Protein AF-A0A151KUG9-F1 (afdb_monomer)

Sequence (162 aa):
MDISLQKMLVLISIYGLAGVFFLNSARIANTKIEQFCSGLVLIIHASFLLAVIGHASTSLTDLASHQESTVYVREQVQEFIPIIVFMSGIFTFLFGGVGTNLVSASFSVSDNSEVISYLEKLEARVDSIEKTIRSRKRSSFQRIFANVIVLVVVLVGIYSQL

Organism: NCBI:txid1763883

Solvent-accessible surface area (backbone atoms only — not comparable to full-atom values): 8521 Å² total; per-residue (Å²): 129,58,72,67,61,50,52,49,53,51,50,54,48,52,57,52,54,55,47,52,56,49,52,53,54,41,72,68,39,82,46,49,66,47,20,30,54,34,9,50,52,24,34,53,49,25,53,50,51,47,50,54,50,50,53,50,48,51,56,44,52,51,54,49,66,42,86,88,52,52,71,72,57,32,54,52,44,64,65,42,50,61,55,54,54,52,51,44,53,52,44,36,48,59,29,26,47,50,10,51,51,30,34,52,56,36,68,50,74,70,66,52,64,60,53,49,52,50,48,54,54,47,52,56,48,51,54,51,49,51,52,51,52,53,54,53,53,53,55,53,52,53,53,51,52,52,52,50,50,52,51,52,54,51,54,52,55,56,60,75,77,108

Secondary structure (DSSP, 8-state):
--HHHHHHHHHHHHHHHHHHHHHHHHHH--SHHHHHHHHHHHHHHHHHHHHHHHHHHHHHHHHHH-TTS-HHHHHHHHHHHHHHHHHHHHHIIIIIIHHHHHHHHHH---THHHHHHHHHHHHHHHHHHHHHHHHHHHHHHHHHHHHHHHHHHHHHHHHHT-

Structure (mmCIF, N/CA/C/O backbone):
data_AF-A0A151KUG9-F1
#
_entry.id   AF-A0A151KUG9-F1
#
loop_
_atom_site.group_PDB
_atom_site.id
_atom_site.type_symbol
_atom_site.label_atom_id
_atom_site.label_alt_id
_atom_site.label_comp_id
_atom_site.label_asym_id
_atom_site.label_entity_id
_atom_site.label_seq_id
_atom_site.pdbx_PDB_ins_code
_atom_site.Cartn_x
_atom_site.Cartn_y
_atom_site.Cartn_z
_atom_site.occupancy
_atom_site.B_iso_or_equiv
_atom_site.auth_seq_id
_atom_site.auth_comp_id
_atom_site.auth_asym_id
_atom_site.auth_atom_id
_atom_site.pdbx_PDB_model_num
ATOM 1 N N . MET A 1 1 ? 17.676 -8.827 -24.962 1.00 58.66 1 MET A N 1
ATOM 2 C CA . MET A 1 1 ? 17.230 -7.603 -24.276 1.00 58.66 1 MET A CA 1
ATOM 3 C C . MET A 1 1 ? 18.452 -6.748 -24.012 1.00 58.66 1 MET A C 1
ATOM 5 O O . MET A 1 1 ? 19.448 -7.301 -23.554 1.00 58.66 1 MET A O 1
ATOM 9 N N . ASP A 1 2 ? 18.414 -5.465 -24.363 1.00 67.19 2 ASP A N 1
ATOM 10 C CA . ASP A 1 2 ? 19.502 -4.522 -24.071 1.00 67.19 2 ASP A CA 1
ATOM 11 C C . ASP A 1 2 ? 19.879 -4.536 -22.573 1.00 67.19 2 ASP A C 1
ATOM 13 O O . ASP A 1 2 ? 19.015 -4.686 -21.702 1.00 67.19 2 ASP A O 1
ATOM 17 N N . ILE A 1 3 ? 21.167 -4.376 -22.257 1.00 66.31 3 ILE A N 1
ATOM 18 C CA . ILE A 1 3 ? 21.684 -4.400 -20.876 1.00 66.31 3 ILE A CA 1
ATOM 19 C C . ILE A 1 3 ? 21.021 -3.310 -20.019 1.00 66.31 3 ILE A C 1
ATOM 21 O O . ILE A 1 3 ? 20.803 -3.502 -18.820 1.00 66.31 3 ILE A O 1
ATOM 25 N N . SER A 1 4 ? 20.664 -2.176 -20.619 1.00 68.94 4 SER A N 1
ATOM 26 C CA . SER A 1 4 ? 20.012 -1.050 -19.945 1.00 68.94 4 SER A CA 1
ATOM 27 C C . SER A 1 4 ? 18.573 -1.392 -19.554 1.00 68.94 4 SER A C 1
ATOM 29 O O . SER A 1 4 ? 18.176 -1.174 -18.408 1.00 68.94 4 SER A O 1
ATOM 31 N N . LEU A 1 5 ? 17.827 -2.028 -20.465 1.00 67.31 5 LEU A N 1
ATOM 32 C CA . LEU A 1 5 ? 16.478 -2.554 -20.212 1.00 67.31 5 LEU A CA 1
ATOM 33 C C . LEU A 1 5 ? 16.501 -3.617 -19.106 1.00 67.31 5 LEU A C 1
ATOM 35 O O . LEU A 1 5 ? 15.650 -3.627 -18.216 1.00 67.31 5 LEU A O 1
ATOM 39 N N . GLN A 1 6 ? 17.514 -4.487 -19.112 1.00 67.56 6 GLN A N 1
ATOM 40 C CA . GLN A 1 6 ? 17.678 -5.523 -18.092 1.00 67.56 6 GLN A CA 1
ATOM 41 C C . GLN A 1 6 ? 17.967 -4.942 -16.709 1.00 67.56 6 GLN A C 1
ATOM 43 O O . GLN A 1 6 ? 17.337 -5.349 -15.735 1.00 67.56 6 GLN A O 1
ATOM 48 N N . LYS A 1 7 ? 18.865 -3.956 -16.611 1.00 66.69 7 LYS A N 1
ATOM 49 C CA . LYS A 1 7 ? 19.138 -3.250 -15.350 1.00 66.69 7 LYS A CA 1
ATOM 50 C C . LYS A 1 7 ? 17.888 -2.573 -14.801 1.00 66.69 7 LYS A C 1
ATOM 52 O O . LYS A 1 7 ? 17.646 -2.628 -13.599 1.00 66.69 7 LYS A O 1
ATOM 57 N N . MET A 1 8 ? 17.078 -1.983 -15.673 1.00 70.19 8 MET A N 1
ATOM 58 C CA . MET A 1 8 ? 15.829 -1.342 -15.281 1.00 70.19 8 MET A CA 1
ATOM 59 C C . MET A 1 8 ? 14.795 -2.352 -14.769 1.00 70.19 8 MET A C 1
ATOM 61 O O . MET A 1 8 ? 14.190 -2.127 -13.722 1.00 70.19 8 MET A O 1
ATOM 65 N N . LEU A 1 9 ? 14.634 -3.492 -15.448 1.00 72.06 9 LEU A N 1
ATOM 66 C CA . LEU A 1 9 ? 13.751 -4.565 -14.985 1.00 72.06 9 LEU A CA 1
ATOM 67 C C . LEU A 1 9 ? 14.187 -5.096 -13.613 1.00 72.06 9 LEU A C 1
ATOM 69 O O . LEU A 1 9 ? 13.355 -5.298 -12.728 1.00 72.06 9 LEU A O 1
ATOM 73 N N . VAL A 1 10 ? 15.495 -5.287 -13.421 1.00 75.19 10 VAL A N 1
ATOM 74 C CA . VAL A 1 10 ? 16.076 -5.711 -12.140 1.00 75.19 10 VAL A CA 1
ATOM 75 C C . VAL A 1 10 ? 15.806 -4.671 -11.056 1.00 75.19 10 VAL A C 1
ATOM 77 O O . VAL A 1 10 ? 15.386 -5.040 -9.964 1.00 75.19 10 VAL A O 1
ATOM 80 N N . LEU A 1 11 ? 15.966 -3.380 -11.358 1.00 72.44 11 LEU A N 1
ATOM 81 C CA . LEU A 1 11 ? 15.681 -2.295 -10.421 1.00 72.44 11 LEU A CA 1
ATOM 82 C C . LEU A 1 11 ? 14.212 -2.329 -9.969 1.00 72.44 11 LEU A C 1
ATOM 84 O O . LEU A 1 11 ? 13.941 -2.388 -8.771 1.00 72.44 11 LEU A O 1
ATOM 88 N N . ILE A 1 12 ? 13.271 -2.369 -10.918 1.00 74.19 12 ILE A N 1
ATOM 89 C CA . ILE A 1 12 ? 11.829 -2.455 -10.636 1.00 74.19 12 ILE A CA 1
ATOM 90 C C . ILE A 1 12 ? 11.515 -3.705 -9.807 1.00 74.19 12 ILE A C 1
ATOM 92 O O . ILE A 1 12 ? 10.757 -3.632 -8.843 1.00 74.19 12 ILE A O 1
ATOM 96 N N . SER A 1 13 ? 12.137 -4.838 -10.135 1.00 72.25 13 SER A N 1
ATOM 97 C CA . SER A 1 13 ? 11.934 -6.099 -9.417 1.00 72.25 13 SER A CA 1
ATOM 98 C C . SER A 1 13 ? 12.446 -6.034 -7.979 1.00 72.25 13 SER A C 1
ATOM 100 O O . SER A 1 13 ? 11.749 -6.477 -7.071 1.00 72.25 13 SER A O 1
ATOM 102 N N . ILE A 1 14 ? 13.625 -5.447 -7.743 1.00 76.62 14 ILE A N 1
ATOM 103 C CA . ILE A 1 14 ? 14.202 -5.275 -6.400 1.00 76.62 14 ILE A CA 1
ATOM 104 C C . ILE A 1 14 ? 13.308 -4.372 -5.545 1.00 76.62 14 ILE A C 1
ATOM 106 O O . ILE A 1 14 ? 12.995 -4.722 -4.407 1.00 76.62 14 ILE A O 1
ATOM 110 N N . TYR A 1 15 ? 12.845 -3.242 -6.088 1.00 70.81 15 TYR A N 1
ATOM 111 C CA . TYR A 1 15 ? 11.933 -2.356 -5.360 1.00 70.81 15 TYR A CA 1
ATOM 112 C C . TYR A 1 15 ? 10.539 -2.974 -5.160 1.00 70.81 15 TYR A C 1
ATOM 114 O O . TYR A 1 15 ? 9.913 -2.753 -4.121 1.00 70.81 1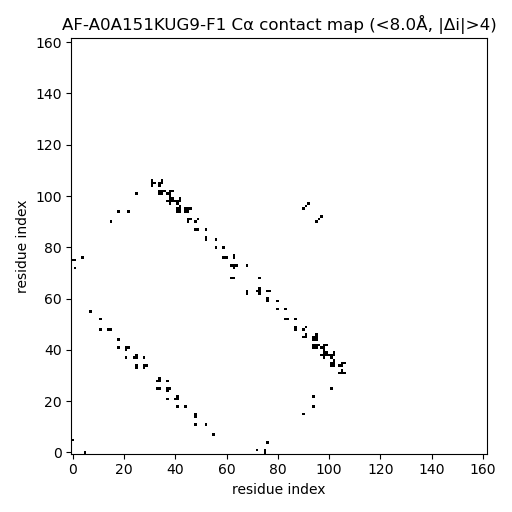5 TYR A O 1
ATOM 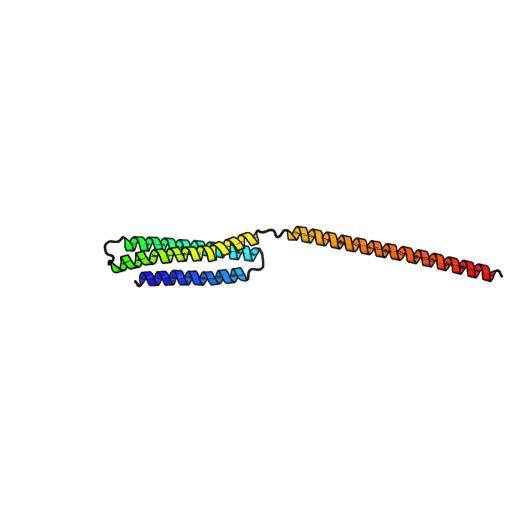122 N N . GLY A 1 16 ? 10.066 -3.794 -6.101 1.00 72.38 16 GLY A N 1
ATOM 123 C CA . GLY A 1 16 ? 8.853 -4.598 -5.944 1.00 72.38 16 GLY A CA 1
ATOM 124 C C . GLY A 1 16 ? 8.983 -5.627 -4.814 1.00 72.38 16 GLY A C 1
ATOM 125 O O . GLY A 1 16 ? 8.105 -5.715 -3.959 1.00 72.38 16 GLY A O 1
ATOM 126 N N . LEU A 1 17 ? 10.111 -6.340 -4.748 1.00 77.38 17 LEU A N 1
ATOM 127 C CA . LEU A 1 17 ? 10.452 -7.278 -3.669 1.00 77.38 17 LEU A CA 1
ATOM 128 C C . LEU A 1 17 ? 10.546 -6.585 -2.306 1.00 77.38 17 LEU A C 1
ATOM 130 O O . LEU A 1 17 ? 10.018 -7.104 -1.324 1.00 77.38 17 LEU A O 1
ATOM 134 N N . ALA A 1 18 ? 11.143 -5.393 -2.240 1.00 75.00 18 ALA A N 1
ATOM 135 C CA . ALA A 1 18 ? 11.147 -4.584 -1.021 1.00 75.00 18 ALA A CA 1
ATOM 136 C C . ALA A 1 18 ? 9.718 -4.230 -0.563 1.00 75.00 18 ALA A C 1
ATOM 138 O O . ALA A 1 18 ? 9.428 -4.232 0.631 1.00 75.00 18 ALA A O 1
ATOM 139 N N . GLY A 1 19 ? 8.790 -4.027 -1.502 1.00 72.94 19 GLY A N 1
ATOM 140 C CA . GLY A 1 19 ? 7.371 -3.832 -1.201 1.00 72.94 19 GLY A CA 1
ATOM 141 C C . GLY A 1 19 ? 6.712 -5.025 -0.496 1.00 72.94 19 GLY A C 1
ATOM 142 O O . GLY A 1 19 ? 5.841 -4.834 0.352 1.00 72.94 19 GLY A O 1
ATOM 143 N N . VAL A 1 20 ? 7.160 -6.257 -0.764 1.00 79.50 20 VAL A N 1
ATOM 144 C CA . VAL A 1 20 ? 6.658 -7.471 -0.089 1.00 79.50 20 VAL A CA 1
ATOM 145 C C . VAL A 1 20 ? 7.005 -7.465 1.402 1.00 79.50 20 VAL A C 1
ATOM 147 O O . VAL A 1 20 ? 6.201 -7.907 2.223 1.00 79.50 20 VAL A O 1
ATOM 150 N N . PHE A 1 21 ? 8.162 -6.912 1.777 1.00 76.81 21 PHE A N 1
ATOM 151 C CA . PHE A 1 21 ? 8.525 -6.736 3.184 1.00 76.81 21 PHE A CA 1
ATOM 152 C C . PHE A 1 21 ? 7.542 -5.799 3.901 1.00 76.81 21 PHE A C 1
ATOM 154 O O . PHE A 1 21 ? 7.047 -6.130 4.981 1.00 76.81 21 PHE A O 1
ATOM 161 N N . PHE A 1 22 ? 7.183 -4.676 3.273 1.00 76.12 22 PHE A N 1
ATOM 162 C CA . PHE A 1 22 ? 6.198 -3.746 3.829 1.00 76.12 22 PHE A CA 1
ATOM 163 C C . PHE A 1 22 ? 4.794 -4.355 3.901 1.00 76.12 22 PHE A C 1
ATOM 165 O O . PHE A 1 22 ? 4.100 -4.156 4.897 1.00 76.12 22 PHE A O 1
ATOM 172 N N . LEU A 1 23 ? 4.396 -5.168 2.916 1.00 77.25 23 LEU A N 1
ATOM 173 C CA . LEU A 1 23 ? 3.143 -5.930 2.978 1.00 77.25 23 LEU A CA 1
ATOM 174 C C . LEU A 1 23 ? 3.130 -6.922 4.144 1.00 77.25 23 LEU A C 1
ATOM 176 O O . LEU A 1 23 ? 2.113 -7.070 4.820 1.00 77.25 23 LEU A O 1
ATOM 180 N N . ASN A 1 24 ? 4.253 -7.587 4.414 1.00 75.88 24 ASN A N 1
ATOM 181 C CA . ASN A 1 24 ? 4.354 -8.494 5.551 1.00 75.88 24 ASN A CA 1
ATOM 182 C C . ASN A 1 24 ? 4.259 -7.740 6.886 1.00 75.88 24 ASN A C 1
ATOM 184 O O . ASN A 1 24 ? 3.552 -8.184 7.785 1.00 75.88 24 ASN A O 1
ATOM 188 N N . SER A 1 25 ? 4.897 -6.571 6.995 1.00 72.44 25 SER A N 1
ATOM 189 C CA . SER A 1 25 ? 4.746 -5.693 8.164 1.00 72.44 25 SER A CA 1
ATOM 190 C C . SER A 1 25 ? 3.287 -5.277 8.366 1.00 72.44 25 SER A C 1
ATOM 192 O O . SER A 1 25 ? 2.762 -5.352 9.473 1.00 72.44 25 SER A O 1
ATOM 194 N N . ALA A 1 26 ? 2.606 -4.911 7.281 1.00 74.00 26 ALA A N 1
ATOM 195 C CA . ALA A 1 26 ? 1.202 -4.531 7.300 1.00 74.00 26 ALA A CA 1
ATOM 196 C C . ALA A 1 26 ? 0.263 -5.683 7.697 1.00 74.00 26 ALA A C 1
ATOM 198 O O . ALA A 1 26 ? -0.734 -5.453 8.376 1.00 74.00 26 ALA A O 1
ATOM 199 N N . ARG A 1 27 ? 0.596 -6.929 7.337 1.00 77.25 27 ARG A N 1
ATOM 200 C CA . ARG A 1 27 ? -0.142 -8.131 7.762 1.00 77.25 27 ARG A CA 1
ATOM 201 C C . ARG A 1 27 ? -0.061 -8.371 9.273 1.00 77.25 27 ARG A C 1
ATOM 203 O O . ARG A 1 27 ? -0.990 -8.937 9.841 1.00 77.25 27 ARG A O 1
ATOM 210 N N . ILE A 1 28 ? 1.054 -8.006 9.901 1.00 77.62 28 ILE A N 1
ATOM 211 C CA . ILE A 1 28 ? 1.325 -8.263 11.326 1.00 77.62 28 ILE A CA 1
ATOM 212 C C . ILE A 1 28 ? 0.805 -7.112 12.214 1.00 77.62 28 ILE A C 1
ATOM 214 O O . ILE A 1 28 ? 0.704 -7.271 13.429 1.00 77.62 28 ILE A O 1
ATOM 218 N N . ALA A 1 29 ? 0.439 -5.970 11.622 1.00 76.81 29 ALA A N 1
ATOM 219 C CA . ALA A 1 29 ? -0.052 -4.793 12.333 1.00 76.81 29 ALA A CA 1
ATOM 220 C C . ALA A 1 29 ? -1.393 -5.060 13.044 1.00 76.81 29 ALA A C 1
ATOM 222 O O . ALA A 1 29 ? -2.444 -5.193 12.409 1.00 76.81 29 ALA A O 1
ATOM 223 N N . ASN A 1 30 ? -1.366 -5.081 14.378 1.00 74.00 30 ASN A N 1
ATOM 224 C CA . ASN A 1 30 ? -2.532 -5.413 15.201 1.00 74.00 30 ASN A CA 1
ATOM 225 C C . ASN A 1 30 ? -3.180 -4.178 15.830 1.00 74.00 30 ASN A C 1
ATOM 227 O O . ASN A 1 30 ? -4.375 -4.184 16.120 1.00 74.00 30 ASN A O 1
ATOM 231 N N . THR A 1 31 ? -2.414 -3.109 16.046 1.00 79.12 31 THR A N 1
ATOM 232 C CA . THR A 1 31 ? -2.938 -1.869 16.629 1.00 79.12 31 THR A CA 1
ATOM 233 C C . THR A 1 31 ? -3.330 -0.856 15.555 1.00 79.12 31 THR A C 1
ATOM 235 O O . THR A 1 31 ? -2.758 -0.829 14.467 1.00 79.12 31 THR A O 1
ATOM 238 N N . LYS A 1 32 ? -4.274 0.045 15.868 1.00 79.81 32 LYS A N 1
ATOM 239 C CA . LYS A 1 32 ? -4.688 1.113 14.936 1.00 79.81 32 LYS A CA 1
ATOM 240 C C . LYS A 1 32 ? -3.511 1.991 14.495 1.00 79.81 32 LYS A C 1
ATOM 242 O O . LYS A 1 32 ? -3.419 2.352 13.330 1.00 79.81 32 LYS A O 1
ATOM 247 N N . ILE A 1 33 ? -2.590 2.295 15.411 1.00 79.00 33 ILE A N 1
ATOM 248 C CA . ILE A 1 33 ? -1.400 3.105 15.114 1.00 79.00 33 ILE A CA 1
ATOM 249 C C . ILE A 1 33 ? -0.451 2.347 14.174 1.00 79.00 33 ILE A C 1
ATOM 251 O O . ILE A 1 33 ? 0.018 2.917 13.193 1.00 79.00 33 ILE A O 1
ATOM 255 N N . GLU A 1 34 ? -0.205 1.056 14.417 1.00 78.06 34 GLU A N 1
ATOM 256 C CA . GLU A 1 34 ? 0.615 0.225 13.523 1.00 78.06 34 GLU A CA 1
ATOM 257 C C . GLU A 1 34 ? -0.012 0.083 12.135 1.00 78.06 34 GLU A C 1
ATOM 259 O O . GLU A 1 34 ? 0.706 0.131 11.136 1.00 78.06 34 GLU A O 1
ATOM 264 N N . GLN A 1 35 ? -1.337 -0.064 12.060 1.00 82.00 35 GLN A N 1
ATOM 265 C CA . GLN A 1 35 ? -2.081 -0.141 10.803 1.00 82.00 35 GLN A CA 1
ATOM 266 C C . GLN A 1 35 ? -1.980 1.169 10.019 1.00 82.00 35 GLN A C 1
ATOM 268 O O . GLN A 1 35 ? -1.687 1.143 8.825 1.00 82.00 35 GLN A O 1
ATOM 273 N N . PHE A 1 36 ? -2.133 2.311 10.695 1.00 81.94 36 PHE A N 1
ATOM 274 C CA . PHE A 1 36 ? -1.969 3.632 10.093 1.00 81.94 36 PHE A CA 1
ATOM 275 C C . PHE A 1 36 ? -0.550 3.837 9.546 1.00 81.94 36 PHE A C 1
ATOM 277 O O . PHE A 1 36 ? -0.377 4.169 8.373 1.00 81.94 36 PHE A O 1
ATOM 284 N N . CYS A 1 37 ? 0.475 3.586 10.366 1.00 80.06 37 CYS A N 1
ATOM 285 C CA . CYS A 1 37 ? 1.875 3.752 9.972 1.00 80.06 37 CYS A CA 1
ATOM 286 C C . CYS A 1 37 ? 2.274 2.789 8.846 1.00 80.06 37 CYS A C 1
ATOM 288 O O . CYS A 1 37 ? 2.895 3.210 7.871 1.00 80.06 37 CYS A O 1
ATOM 290 N N . SER A 1 38 ? 1.886 1.514 8.937 1.00 83.19 38 SER A N 1
ATOM 291 C CA . SER A 1 38 ? 2.171 0.522 7.891 1.00 83.19 38 SER A CA 1
ATOM 292 C C . SER A 1 38 ? 1.448 0.861 6.587 1.00 83.19 38 SER A C 1
ATOM 294 O O . SER A 1 38 ? 2.026 0.735 5.508 1.00 83.19 38 SER A O 1
ATOM 296 N N . GLY A 1 39 ? 0.207 1.347 6.681 1.00 84.25 39 GLY A N 1
ATOM 297 C CA . GLY A 1 39 ? -0.561 1.811 5.534 1.00 84.25 39 GLY A CA 1
ATOM 298 C C . GLY A 1 39 ? 0.073 3.027 4.853 1.00 84.25 39 GLY A C 1
ATOM 299 O O . GLY A 1 39 ? 0.229 3.029 3.633 1.00 84.25 39 GLY A O 1
ATOM 300 N N . LEU A 1 40 ? 0.534 4.019 5.622 1.00 86.25 40 LEU A N 1
ATOM 301 C CA . LEU A 1 40 ? 1.265 5.174 5.088 1.00 86.25 40 LEU A CA 1
ATOM 302 C C . LEU A 1 40 ? 2.571 4.774 4.398 1.00 86.25 40 LEU A C 1
ATOM 304 O O . LEU A 1 40 ? 2.846 5.259 3.302 1.00 86.25 40 LEU A O 1
ATOM 308 N N . VAL A 1 41 ? 3.360 3.877 4.998 1.00 86.44 41 VAL A N 1
ATOM 309 C CA . VAL A 1 41 ? 4.605 3.379 4.389 1.00 86.44 41 VAL A CA 1
ATOM 310 C C . VAL A 1 41 ? 4.321 2.717 3.042 1.00 86.44 41 VAL A C 1
ATOM 312 O O . VAL A 1 41 ? 5.021 2.993 2.069 1.00 86.44 41 VAL A O 1
ATOM 315 N N . LEU A 1 42 ? 3.267 1.904 2.950 1.00 86.19 42 LEU A N 1
ATOM 316 C CA . LEU A 1 42 ? 2.853 1.270 1.698 1.00 86.19 42 LEU A CA 1
ATOM 317 C C . LEU A 1 42 ? 2.411 2.285 0.632 1.00 86.19 42 LEU A C 1
ATOM 319 O O . LEU A 1 42 ? 2.793 2.142 -0.528 1.00 86.19 42 LEU A O 1
ATOM 323 N N . ILE A 1 43 ? 1.666 3.328 1.011 1.00 88.00 43 ILE A N 1
ATOM 324 C CA . ILE A 1 43 ? 1.248 4.403 0.092 1.00 88.00 43 ILE A CA 1
ATOM 325 C C . ILE A 1 43 ? 2.461 5.192 -0.418 1.00 88.00 43 ILE A C 1
ATOM 327 O O . ILE A 1 43 ? 2.566 5.466 -1.617 1.00 88.00 43 ILE A O 1
ATOM 331 N N . ILE A 1 44 ? 3.395 5.541 0.471 1.00 86.69 44 ILE A N 1
ATOM 332 C CA . ILE A 1 44 ? 4.629 6.252 0.110 1.00 86.69 44 ILE A CA 1
ATOM 333 C C . ILE A 1 44 ? 5.479 5.384 -0.820 1.00 86.69 44 ILE A C 1
ATOM 335 O O . ILE A 1 44 ? 5.938 5.869 -1.853 1.00 86.69 44 ILE A O 1
ATOM 339 N N . HIS A 1 45 ? 5.636 4.095 -0.506 1.00 84.94 45 HIS A N 1
ATOM 340 C CA . HIS A 1 45 ? 6.366 3.142 -1.346 1.00 84.94 45 HIS A CA 1
ATOM 341 C C . HIS A 1 45 ? 5.732 3.001 -2.731 1.00 84.94 45 HIS A C 1
ATOM 343 O O . HIS A 1 45 ? 6.435 3.071 -3.737 1.00 84.94 45 HIS A O 1
ATOM 349 N N . ALA A 1 46 ? 4.404 2.876 -2.803 1.00 87.38 46 ALA A N 1
ATOM 350 C CA . ALA A 1 46 ? 3.672 2.821 -4.066 1.00 87.38 46 ALA A CA 1
ATOM 351 C C . ALA A 1 46 ? 3.895 4.086 -4.907 1.00 87.38 46 ALA A C 1
ATOM 353 O O . ALA A 1 46 ? 4.158 3.997 -6.104 1.00 87.38 46 ALA A O 1
ATOM 354 N N . SER A 1 47 ? 3.836 5.258 -4.270 1.00 86.38 47 SER A N 1
ATOM 355 C CA . SER A 1 47 ? 4.041 6.555 -4.925 1.00 86.38 47 SER A CA 1
ATOM 356 C C . SER A 1 47 ? 5.472 6.709 -5.441 1.00 86.38 47 SER A C 1
ATOM 358 O O . SER A 1 47 ? 5.683 7.142 -6.572 1.00 86.38 47 SER A O 1
ATOM 360 N N . PHE A 1 48 ? 6.460 6.301 -4.641 1.00 84.62 48 PHE A N 1
ATOM 361 C CA . PHE A 1 48 ? 7.865 6.294 -5.038 1.00 84.62 48 PHE A CA 1
ATOM 362 C C . PHE A 1 48 ? 8.108 5.362 -6.227 1.00 84.62 48 PHE A C 1
ATOM 364 O O . PHE A 1 48 ? 8.723 5.763 -7.213 1.00 84.62 48 PHE A O 1
ATOM 371 N N . LEU A 1 49 ? 7.580 4.138 -6.174 1.00 83.31 49 LEU A N 1
ATOM 372 C CA . LEU A 1 49 ? 7.719 3.171 -7.256 1.00 83.31 49 LEU A CA 1
ATOM 373 C C . LEU A 1 49 ? 7.083 3.685 -8.553 1.00 83.31 49 LEU A C 1
ATOM 375 O O . LEU A 1 49 ? 7.670 3.548 -9.624 1.00 83.31 49 LEU A O 1
ATOM 379 N N . LEU A 1 50 ? 5.916 4.324 -8.451 1.00 85.25 50 LEU A N 1
ATOM 380 C CA . LEU A 1 50 ? 5.231 4.924 -9.589 1.00 85.25 50 LEU A CA 1
ATOM 381 C C . LEU A 1 50 ? 6.046 6.075 -10.196 1.00 85.25 50 LEU A C 1
ATOM 383 O O . LEU A 1 50 ? 6.145 6.170 -11.416 1.00 85.25 50 LEU A O 1
ATOM 387 N N . ALA A 1 51 ? 6.689 6.903 -9.367 1.00 83.88 51 ALA A N 1
ATOM 388 C CA . ALA A 1 51 ? 7.579 7.967 -9.829 1.00 83.88 51 ALA A CA 1
ATOM 389 C C . ALA A 1 51 ? 8.831 7.416 -10.535 1.00 83.88 51 ALA A C 1
ATOM 391 O O . ALA A 1 51 ? 9.201 7.910 -11.600 1.00 83.88 51 ALA A O 1
ATOM 392 N N . VAL A 1 52 ? 9.452 6.365 -9.988 1.00 80.25 52 VAL A N 1
ATOM 393 C CA . VAL A 1 52 ? 10.602 5.684 -10.612 1.00 80.25 52 VAL A CA 1
ATOM 394 C C . VAL A 1 52 ? 10.206 5.081 -11.958 1.00 80.25 52 VAL A C 1
ATOM 396 O O . VAL A 1 52 ? 10.918 5.260 -12.945 1.00 80.25 52 VAL A O 1
ATOM 399 N N . ILE A 1 53 ? 9.054 4.410 -12.021 1.00 82.31 53 ILE A N 1
ATOM 400 C CA . ILE A 1 53 ? 8.522 3.843 -13.262 1.00 82.31 53 ILE A CA 1
ATOM 401 C C . ILE A 1 53 ? 8.204 4.944 -14.280 1.00 82.31 53 ILE A C 1
ATOM 403 O O . ILE A 1 53 ? 8.553 4.804 -15.453 1.00 82.31 53 ILE A O 1
ATOM 407 N N . GLY A 1 54 ? 7.587 6.043 -13.844 1.00 80.81 54 GLY A N 1
ATOM 408 C CA . GLY A 1 54 ? 7.295 7.194 -14.693 1.00 80.81 54 GLY A CA 1
ATOM 409 C C . GLY A 1 54 ? 8.566 7.777 -15.301 1.00 80.81 54 GLY A C 1
ATOM 410 O O . GLY A 1 54 ? 8.669 7.877 -16.519 1.00 80.81 54 GLY A O 1
ATOM 411 N N . HIS A 1 55 ? 9.574 8.060 -14.473 1.00 79.19 55 HIS A N 1
ATOM 412 C CA . HIS A 1 55 ? 10.861 8.579 -14.937 1.00 79.19 55 HIS A CA 1
ATOM 413 C C . HIS A 1 55 ? 11.542 7.630 -15.928 1.00 79.19 55 HIS A C 1
ATOM 415 O O . HIS A 1 55 ? 12.034 8.052 -16.972 1.00 79.19 55 HIS A O 1
ATOM 421 N N . ALA A 1 56 ? 11.528 6.333 -15.634 1.00 75.94 56 ALA A N 1
ATOM 422 C CA . ALA A 1 56 ? 12.150 5.339 -16.489 1.00 75.94 56 ALA A CA 1
ATOM 423 C C . ALA A 1 56 ? 11.405 5.159 -17.826 1.00 75.94 56 ALA A C 1
ATOM 425 O O . ALA A 1 56 ? 12.041 4.976 -18.861 1.00 75.94 56 ALA A O 1
ATOM 426 N N . SER A 1 57 ? 10.075 5.284 -17.829 1.00 74.81 57 SER A N 1
ATOM 427 C CA . SER A 1 57 ? 9.259 5.265 -19.050 1.00 74.81 57 SER A CA 1
ATOM 428 C C . SER A 1 57 ? 9.540 6.480 -19.938 1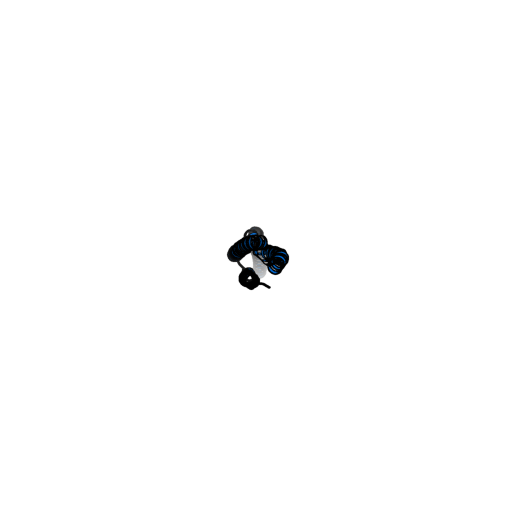.00 74.81 57 SER A C 1
ATOM 430 O O . SER A 1 57 ? 9.645 6.331 -21.155 1.00 74.81 57 SER A O 1
ATOM 432 N N . THR A 1 58 ? 9.732 7.667 -19.351 1.00 74.81 58 THR A N 1
ATOM 433 C CA . THR A 1 58 ? 10.134 8.872 -20.093 1.00 74.81 58 THR A CA 1
ATOM 434 C C . THR A 1 58 ? 11.511 8.690 -20.727 1.00 74.81 58 THR A C 1
ATOM 436 O O . THR A 1 58 ? 11.647 8.852 -21.935 1.00 74.81 58 THR A O 1
ATOM 439 N N . SER A 1 59 ? 12.503 8.234 -19.955 1.00 73.06 59 SER A N 1
ATOM 440 C CA . SER A 1 59 ? 13.857 7.969 -20.461 1.00 73.06 59 SER A CA 1
ATOM 441 C C . SER A 1 59 ? 13.880 6.917 -21.576 1.00 73.06 59 SER A C 1
ATOM 443 O O . SER A 1 59 ? 14.651 7.031 -22.525 1.00 73.06 59 SER A O 1
ATOM 445 N N . LEU A 1 60 ? 13.018 5.898 -21.498 1.00 71.50 60 LEU A N 1
ATOM 446 C CA . LEU A 1 60 ? 12.840 4.907 -22.561 1.00 71.50 60 LEU A CA 1
ATOM 447 C C . LEU A 1 60 ? 12.203 5.507 -23.816 1.00 71.50 60 LEU A C 1
ATOM 449 O O . LEU A 1 60 ? 12.646 5.226 -24.927 1.00 71.50 60 LEU A O 1
ATOM 453 N N . THR A 1 61 ? 11.190 6.353 -23.649 1.00 70.88 61 THR A N 1
ATOM 454 C CA . THR A 1 61 ? 10.522 7.041 -24.763 1.00 70.88 61 THR A CA 1
ATOM 455 C C . THR A 1 61 ? 11.494 7.973 -25.494 1.00 70.88 61 THR A C 1
ATOM 457 O O . THR A 1 61 ? 11.524 8.006 -26.728 1.00 70.88 61 THR A O 1
ATOM 460 N N . ASP A 1 62 ? 12.366 8.655 -24.752 1.00 71.00 62 ASP A N 1
ATOM 461 C CA . ASP A 1 62 ? 13.448 9.461 -25.315 1.00 71.00 62 ASP A CA 1
ATOM 462 C C . ASP A 1 62 ? 14.453 8.583 -26.077 1.00 71.00 62 ASP A C 1
ATOM 464 O O . ASP A 1 62 ? 14.795 8.879 -27.221 1.00 71.00 62 ASP A O 1
ATOM 468 N N . LEU A 1 63 ? 14.859 7.438 -25.522 1.00 68.62 63 LEU A N 1
ATOM 469 C CA . LEU A 1 63 ? 15.790 6.517 -26.186 1.00 68.62 63 LEU A CA 1
ATOM 470 C C . LEU A 1 63 ? 15.214 5.902 -27.477 1.00 68.62 63 LEU A C 1
ATOM 472 O O . LEU A 1 63 ? 15.939 5.697 -28.456 1.00 68.62 63 LEU A O 1
ATOM 476 N N . ALA A 1 64 ? 13.906 5.634 -27.499 1.00 65.81 64 ALA A N 1
ATOM 477 C CA . ALA A 1 64 ? 13.192 5.139 -28.673 1.00 65.81 64 ALA A CA 1
ATOM 478 C C . ALA A 1 64 ? 13.028 6.209 -29.765 1.00 65.81 64 ALA A C 1
ATOM 480 O O . ALA A 1 64 ? 12.970 5.874 -30.948 1.00 65.81 64 ALA A O 1
ATOM 481 N N . SER A 1 65 ? 12.963 7.490 -29.394 1.00 68.56 65 SER A N 1
ATOM 482 C CA . SER A 1 65 ? 12.819 8.599 -30.344 1.00 68.56 65 SER A CA 1
ATOM 483 C C . SER A 1 65 ? 14.154 9.090 -30.919 1.00 68.56 65 SER A C 1
ATOM 485 O O . SER A 1 65 ? 14.167 9.625 -32.030 1.00 68.56 65 SER A O 1
ATOM 487 N N . HIS A 1 66 ? 15.287 8.825 -30.256 1.00 67.00 66 HIS A N 1
ATOM 488 C CA . HIS A 1 66 ? 16.617 9.199 -30.752 1.00 67.00 66 HIS A CA 1
ATOM 489 C C . HIS A 1 66 ? 17.007 8.428 -32.022 1.00 67.00 66 HIS A C 1
ATOM 491 O O . HIS A 1 66 ? 16.838 7.211 -32.129 1.00 67.00 66 HIS A O 1
ATOM 497 N N . GLN A 1 67 ? 17.477 9.169 -33.027 1.00 50.53 67 GLN A N 1
ATOM 498 C CA . GLN A 1 67 ? 17.682 8.716 -34.411 1.00 50.53 67 GLN A CA 1
ATOM 499 C C . GLN A 1 67 ? 18.921 7.815 -34.597 1.00 50.53 67 GLN A C 1
ATOM 501 O O . GLN A 1 67 ? 19.019 7.124 -35.606 1.00 50.53 67 GLN A O 1
ATOM 506 N N . GLU A 1 68 ? 19.820 7.770 -33.608 1.00 57.03 68 GLU A N 1
ATOM 507 C CA . GLU A 1 68 ? 21.017 6.908 -33.589 1.00 57.03 68 GLU A CA 1
ATOM 508 C C . GLU A 1 68 ? 20.768 5.506 -32.999 1.00 57.03 68 GLU A C 1
ATOM 510 O O . GLU A 1 68 ? 21.635 4.633 -33.063 1.00 57.03 68 GLU A O 1
ATOM 515 N N . SER A 1 69 ? 19.579 5.252 -32.444 1.00 60.16 69 SER A N 1
ATOM 516 C CA . SER A 1 69 ? 19.213 3.941 -31.904 1.00 60.16 69 SER A CA 1
ATOM 517 C C . SER A 1 69 ? 18.937 2.945 -33.035 1.00 60.16 69 SER A C 1
ATOM 519 O O . SER A 1 69 ? 18.135 3.213 -33.931 1.00 60.16 69 SER A O 1
ATOM 521 N N . THR A 1 70 ? 19.564 1.765 -32.986 1.00 71.19 70 THR A N 1
ATOM 522 C CA . THR A 1 70 ? 19.297 0.690 -33.960 1.00 71.19 70 THR A CA 1
ATOM 523 C C . THR A 1 70 ? 17.813 0.295 -33.964 1.00 71.19 70 THR A C 1
ATOM 525 O O . THR A 1 70 ? 17.148 0.346 -32.927 1.00 71.19 70 THR A O 1
ATOM 528 N N . VAL A 1 71 ? 17.289 -0.137 -35.120 1.00 70.88 71 VAL A N 1
ATOM 529 C CA . VAL A 1 71 ? 15.882 -0.572 -35.281 1.00 70.88 71 VAL A CA 1
ATOM 530 C C . VAL A 1 71 ? 15.493 -1.615 -34.224 1.00 70.88 71 VAL A C 1
ATOM 532 O O . VAL A 1 71 ? 14.454 -1.495 -33.584 1.00 70.88 71 VAL A O 1
ATOM 535 N N . TYR A 1 72 ? 16.400 -2.554 -33.953 1.00 72.69 72 TYR A N 1
ATOM 536 C CA . TYR A 1 72 ? 16.244 -3.593 -32.936 1.00 72.69 72 TYR A CA 1
ATOM 537 C C . TYR A 1 72 ? 16.059 -3.046 -31.508 1.00 72.69 72 TYR A C 1
ATOM 539 O O . TYR A 1 72 ? 15.262 -3.574 -30.736 1.00 72.69 72 TYR A O 1
ATOM 547 N N . VAL A 1 73 ? 16.769 -1.974 -31.136 1.00 69.19 73 VAL A N 1
ATOM 548 C CA . VAL A 1 73 ? 16.624 -1.344 -29.811 1.00 69.19 73 VAL A CA 1
ATOM 549 C C . VAL A 1 73 ? 15.295 -0.593 -29.711 1.00 69.19 73 VAL A C 1
ATOM 551 O O . VAL A 1 73 ? 14.640 -0.660 -28.673 1.00 69.19 73 VAL A O 1
ATOM 554 N N . ARG A 1 74 ? 14.852 0.072 -30.786 1.00 70.50 74 ARG A N 1
ATOM 555 C CA . ARG A 1 74 ? 13.549 0.758 -30.813 1.00 70.50 74 ARG A CA 1
ATOM 556 C C . ARG A 1 74 ? 12.379 -0.208 -30.645 1.00 70.50 74 ARG A C 1
ATOM 558 O O . ARG A 1 74 ? 11.500 0.067 -29.832 1.00 70.50 74 ARG A O 1
ATOM 565 N N . GLU A 1 75 ? 12.389 -1.329 -31.363 1.00 78.50 75 GLU A N 1
ATOM 566 C CA . GLU A 1 75 ? 11.351 -2.363 -31.243 1.00 78.50 75 GLU A CA 1
ATOM 567 C C . GLU A 1 75 ? 11.301 -2.939 -29.821 1.00 78.50 75 GLU A C 1
ATOM 569 O O . GLU A 1 75 ? 10.231 -2.992 -29.217 1.00 78.50 75 GLU A O 1
ATOM 574 N N . GLN A 1 76 ? 12.459 -3.246 -29.221 1.00 75.88 76 GLN A N 1
ATOM 575 C CA . GLN A 1 76 ? 12.510 -3.730 -27.836 1.00 75.88 76 GLN A CA 1
ATOM 576 C C . GLN A 1 76 ? 11.945 -2.734 -26.827 1.00 75.88 76 GLN A C 1
ATOM 578 O O . GLN A 1 76 ? 11.259 -3.134 -25.890 1.00 75.88 76 GLN A O 1
ATOM 583 N N . VAL A 1 77 ? 12.227 -1.441 -26.986 1.00 77.38 77 VAL A N 1
ATOM 584 C CA . VAL A 1 77 ? 11.695 -0.418 -26.081 1.00 77.38 77 VAL A CA 1
ATOM 585 C C . VAL A 1 77 ? 10.176 -0.285 -26.233 1.00 77.38 77 VAL A C 1
ATOM 587 O O . VAL A 1 77 ? 9.473 -0.191 -25.226 1.00 77.38 77 VAL A O 1
ATOM 590 N N . GLN A 1 78 ? 9.657 -0.325 -27.463 1.00 78.75 78 GLN A N 1
ATOM 591 C CA . GLN A 1 78 ? 8.216 -0.250 -27.726 1.00 78.75 78 GLN A CA 1
ATOM 592 C C . GLN A 1 78 ? 7.447 -1.441 -27.142 1.00 78.75 78 GLN A C 1
ATOM 594 O O . GLN A 1 78 ? 6.361 -1.248 -26.600 1.00 78.75 78 GLN A O 1
ATOM 599 N N . GLU A 1 79 ? 8.017 -2.646 -27.177 1.00 82.06 79 GLU A N 1
ATOM 600 C CA . GLU A 1 79 ? 7.437 -3.827 -26.523 1.00 82.06 79 GLU A CA 1
ATOM 601 C C . GLU A 1 79 ? 7.546 -3.777 -24.991 1.00 82.06 79 GLU A C 1
ATOM 603 O O . GLU A 1 79 ? 6.702 -4.323 -24.279 1.00 82.06 79 GLU A O 1
ATOM 608 N N . PHE A 1 80 ? 8.569 -3.103 -24.460 1.00 80.44 80 PHE A N 1
ATOM 609 C CA . PHE A 1 80 ? 8.847 -3.067 -23.025 1.00 80.44 80 PHE A CA 1
ATOM 610 C C . PHE A 1 80 ? 7.997 -2.046 -22.256 1.00 80.44 80 PHE A C 1
ATOM 612 O O . PHE A 1 80 ? 7.610 -2.307 -21.114 1.00 80.44 80 PHE A O 1
ATOM 619 N N . ILE A 1 81 ? 7.655 -0.905 -22.866 1.00 81.25 81 ILE A N 1
ATOM 620 C CA . ILE A 1 81 ? 6.840 0.148 -22.232 1.00 81.25 81 ILE A CA 1
ATOM 621 C C . ILE A 1 81 ? 5.493 -0.389 -21.697 1.00 81.25 81 ILE A C 1
ATOM 623 O O . ILE A 1 81 ? 5.208 -0.169 -20.517 1.00 81.25 81 ILE A O 1
ATOM 627 N N . PRO A 1 82 ? 4.677 -1.133 -22.474 1.00 83.31 82 PRO A N 1
ATOM 628 C CA . PRO A 1 82 ? 3.414 -1.686 -21.982 1.00 83.31 82 PRO A CA 1
ATOM 629 C C . PRO A 1 82 ? 3.587 -2.604 -20.768 1.00 83.31 82 PRO A C 1
ATOM 631 O O . PRO A 1 82 ? 2.769 -2.570 -19.849 1.00 83.31 82 PRO A O 1
ATOM 634 N N . ILE A 1 83 ? 4.664 -3.396 -20.735 1.00 83.81 83 ILE A N 1
ATOM 635 C CA . ILE A 1 83 ? 4.965 -4.317 -19.631 1.00 83.81 83 ILE A CA 1
ATOM 636 C C . ILE A 1 83 ? 5.234 -3.528 -18.349 1.00 83.81 83 ILE A C 1
ATOM 638 O O . ILE A 1 83 ? 4.674 -3.841 -17.299 1.00 83.81 83 ILE A O 1
ATOM 642 N N . ILE A 1 84 ? 6.053 -2.478 -18.432 1.00 80.81 84 ILE A 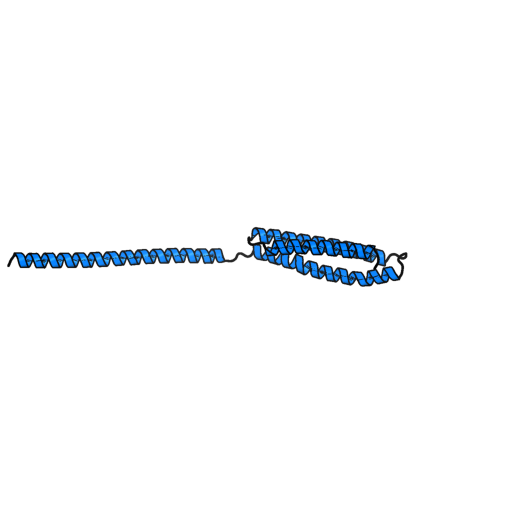N 1
ATOM 643 C CA . ILE A 1 84 ? 6.348 -1.606 -17.291 1.00 80.81 84 ILE A CA 1
ATOM 644 C C . ILE A 1 84 ? 5.078 -0.915 -16.786 1.00 80.81 84 ILE A C 1
ATOM 646 O O . ILE A 1 84 ? 4.829 -0.891 -15.581 1.00 80.81 84 ILE A O 1
ATOM 650 N N . VAL A 1 85 ? 4.264 -0.371 -17.694 1.00 83.00 85 VAL A N 1
ATOM 651 C CA . VAL A 1 85 ? 3.007 0.307 -17.347 1.00 83.00 85 VAL A CA 1
ATOM 652 C C . VAL A 1 85 ? 2.040 -0.667 -16.672 1.00 83.00 85 VAL A C 1
ATOM 654 O O . VAL A 1 85 ? 1.460 -0.343 -15.637 1.00 83.00 85 VAL A O 1
ATOM 657 N N . PHE A 1 86 ? 1.910 -1.890 -17.179 1.00 85.50 86 PHE A N 1
ATOM 658 C CA . PHE A 1 86 ? 1.088 -2.914 -16.542 1.00 85.50 86 PHE A CA 1
ATOM 659 C C . PHE A 1 86 ? 1.593 -3.279 -15.136 1.00 85.50 86 PHE A C 1
ATOM 661 O O . PHE A 1 86 ? 0.810 -3.309 -14.183 1.00 85.50 86 PHE A O 1
ATOM 668 N N . MET A 1 87 ? 2.905 -3.476 -14.975 1.00 81.88 87 MET A N 1
ATOM 669 C CA . MET A 1 87 ? 3.521 -3.734 -13.668 1.00 81.88 87 MET A CA 1
ATOM 670 C C . MET A 1 87 ? 3.297 -2.578 -12.692 1.00 81.88 87 MET A C 1
ATOM 672 O O . MET A 1 87 ? 3.028 -2.811 -11.515 1.00 81.88 87 MET A O 1
ATOM 676 N N . SER A 1 88 ? 3.329 -1.336 -13.177 1.00 82.94 88 SER A N 1
ATOM 677 C CA . SER A 1 88 ? 3.013 -0.155 -12.370 1.00 82.94 88 SER A CA 1
ATOM 678 C C . SER A 1 88 ? 1.596 -0.220 -11.799 1.00 82.94 88 SER A C 1
ATOM 680 O O . SER A 1 88 ? 1.416 -0.017 -10.602 1.00 82.94 88 SER A O 1
ATOM 682 N N . GLY A 1 89 ? 0.615 -0.626 -12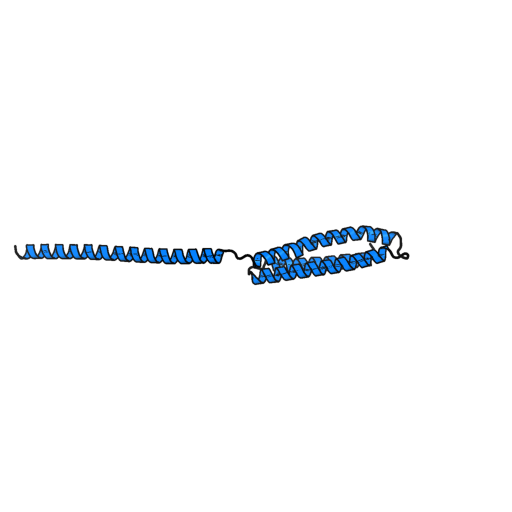.612 1.00 84.44 89 GLY A N 1
ATOM 683 C CA . GLY A 1 89 ? -0.766 -0.807 -12.175 1.00 84.44 89 GLY A CA 1
ATOM 684 C C . GLY A 1 89 ? -0.891 -1.887 -11.102 1.00 84.44 89 GLY A C 1
ATOM 685 O O . GLY A 1 89 ? -1.546 -1.668 -10.081 1.00 84.44 89 GLY A O 1
ATOM 686 N N . ILE A 1 90 ? -0.201 -3.018 -11.285 1.00 87.00 90 ILE A N 1
ATOM 687 C CA . ILE A 1 90 ? -0.147 -4.096 -10.287 1.00 87.00 90 ILE A CA 1
ATOM 688 C C . ILE A 1 90 ? 0.419 -3.579 -8.962 1.00 87.00 90 ILE A C 1
ATOM 690 O O . ILE A 1 90 ? -0.167 -3.822 -7.907 1.00 87.00 90 ILE A O 1
ATOM 694 N N . PHE A 1 91 ? 1.536 -2.854 -8.994 1.00 84.06 91 PHE A N 1
ATOM 695 C CA . PHE A 1 91 ? 2.173 -2.357 -7.779 1.00 84.06 91 PHE A CA 1
ATOM 696 C C . PHE A 1 91 ? 1.367 -1.261 -7.085 1.00 84.06 91 PHE A C 1
ATOM 698 O O . PHE A 1 91 ? 1.267 -1.268 -5.859 1.00 84.06 91 PHE A O 1
ATOM 705 N N . THR A 1 92 ? 0.748 -0.349 -7.834 1.00 86.94 92 THR A N 1
ATOM 706 C CA . THR A 1 92 ? -0.157 0.655 -7.266 1.00 86.94 92 THR A CA 1
ATOM 707 C C . THR A 1 92 ? -1.355 -0.007 -6.600 1.00 86.94 92 THR A C 1
ATOM 709 O O . THR A 1 92 ? -1.726 0.380 -5.495 1.00 86.94 92 THR A O 1
ATOM 712 N N . PHE A 1 93 ? -1.932 -1.037 -7.218 1.00 87.25 93 PHE A N 1
ATOM 713 C CA . PHE A 1 93 ? -3.035 -1.779 -6.617 1.00 87.25 93 PHE A CA 1
ATOM 714 C C . PHE A 1 93 ? -2.597 -2.531 -5.351 1.00 87.25 93 PHE A C 1
ATOM 716 O O . PHE A 1 93 ? -3.227 -2.394 -4.304 1.00 87.25 93 PHE A O 1
ATOM 723 N N . LEU A 1 94 ? -1.495 -3.283 -5.422 1.00 87.38 94 LEU A N 1
ATOM 724 C CA . LEU A 1 94 ? -1.002 -4.093 -4.308 1.00 87.38 94 LEU A CA 1
ATOM 725 C C . LEU A 1 94 ? -0.526 -3.252 -3.129 1.00 87.38 94 LEU A C 1
ATOM 727 O O . LEU A 1 94 ? -0.888 -3.546 -2.000 1.00 87.38 94 LEU A O 1
ATOM 731 N N . PHE A 1 95 ? 0.296 -2.232 -3.358 1.00 89.25 95 PHE A N 1
ATOM 732 C CA . PHE A 1 95 ? 0.872 -1.445 -2.269 1.00 89.25 95 PHE A CA 1
ATOM 733 C C . PHE A 1 95 ? -0.017 -0.254 -1.920 1.00 89.25 95 PHE A C 1
ATOM 735 O O . PHE A 1 95 ? -0.366 -0.070 -0.758 1.00 89.25 95 PHE A O 1
ATOM 742 N N . GLY A 1 96 ? -0.446 0.517 -2.919 1.00 89.56 96 GLY A N 1
ATOM 743 C CA . GLY A 1 96 ? -1.312 1.676 -2.709 1.00 89.56 96 GLY A CA 1
ATOM 744 C C . GLY A 1 96 ? -2.691 1.269 -2.198 1.00 89.56 96 GLY A C 1
ATOM 745 O O . GLY A 1 96 ? -3.124 1.771 -1.167 1.00 89.56 96 GLY A O 1
ATOM 746 N N . GLY A 1 97 ? -3.346 0.305 -2.851 1.00 89.81 97 GLY A N 1
ATOM 747 C CA . GLY A 1 97 ? -4.677 -0.166 -2.450 1.00 89.81 97 GLY A CA 1
ATOM 748 C C . GLY A 1 97 ? -4.697 -0.792 -1.054 1.00 89.81 97 GLY A C 1
ATOM 749 O O . GLY A 1 97 ? -5.525 -0.422 -0.221 1.00 89.81 97 GLY A O 1
ATOM 750 N N . VAL A 1 98 ? -3.753 -1.692 -0.757 1.00 90.50 98 VAL A N 1
ATOM 751 C CA . VAL A 1 98 ? -3.622 -2.270 0.593 1.00 90.50 98 VAL A CA 1
ATOM 752 C C . VAL A 1 98 ? -3.299 -1.181 1.616 1.00 90.50 98 VAL A C 1
ATOM 754 O O . VAL A 1 98 ? -3.932 -1.136 2.669 1.00 90.50 98 VAL A O 1
ATOM 757 N N . GLY A 1 99 ? -2.380 -0.267 1.298 1.00 89.44 99 GLY A N 1
ATOM 758 C CA . GLY A 1 99 ? -2.007 0.833 2.182 1.00 89.44 99 GLY A CA 1
ATOM 759 C C . GLY A 1 99 ? -3.182 1.754 2.521 1.00 89.44 99 GLY A C 1
ATOM 760 O O . GLY A 1 99 ? -3.426 2.027 3.695 1.00 89.44 99 GLY A O 1
ATOM 761 N N . THR A 1 100 ? -3.966 2.168 1.522 1.00 91.25 100 THR A N 1
ATOM 762 C CA . THR A 1 100 ? -5.177 2.976 1.727 1.00 91.25 100 THR A CA 1
ATOM 763 C C . THR A 1 100 ? -6.209 2.235 2.570 1.00 91.25 100 THR A C 1
ATOM 765 O O . THR A 1 100 ? -6.747 2.827 3.501 1.00 91.25 100 THR A O 1
ATOM 768 N N . ASN A 1 101 ? -6.428 0.938 2.334 1.00 90.50 101 ASN A N 1
ATOM 769 C CA . ASN A 1 101 ? -7.357 0.138 3.137 1.00 90.50 101 ASN A CA 1
ATOM 770 C C . ASN A 1 101 ? -6.938 0.052 4.612 1.00 90.50 101 ASN A C 1
ATOM 772 O O . ASN A 1 101 ? -7.786 0.160 5.494 1.00 90.50 101 ASN A O 1
ATOM 776 N N . LEU A 1 102 ? -5.642 -0.102 4.893 1.00 86.25 102 LEU A N 1
ATOM 777 C CA . LEU A 1 102 ? -5.102 -0.103 6.257 1.00 86.25 102 LEU A CA 1
ATOM 778 C C . LEU A 1 102 ? -5.263 1.247 6.952 1.00 86.25 102 LEU A C 1
ATOM 780 O O . LEU A 1 102 ? -5.679 1.300 8.109 1.00 86.25 102 LEU A O 1
ATOM 784 N N . VAL A 1 103 ? -4.991 2.341 6.238 1.00 89.12 103 VAL A N 1
ATOM 785 C CA . VAL A 1 103 ? -5.229 3.694 6.750 1.00 89.12 103 VAL A CA 1
ATOM 786 C C . VAL A 1 103 ? -6.718 3.885 7.050 1.00 89.12 103 VAL A C 1
ATOM 788 O O . VAL A 1 103 ? -7.073 4.289 8.156 1.00 89.12 103 VAL A O 1
ATOM 791 N N . SER A 1 104 ? -7.614 3.517 6.136 1.00 86.12 104 SER A N 1
ATOM 792 C CA . SER A 1 104 ? -9.061 3.585 6.370 1.00 86.12 104 SER A CA 1
ATOM 793 C C . SER A 1 104 ? -9.510 2.716 7.550 1.00 86.12 104 SER A C 1
ATOM 795 O O . SER A 1 104 ? -10.302 3.174 8.371 1.00 86.12 104 SER A O 1
ATOM 797 N N . ALA A 1 105 ? -8.974 1.501 7.695 1.00 83.25 105 ALA A N 1
ATOM 798 C CA . ALA A 1 105 ? -9.270 0.618 8.822 1.00 83.25 105 ALA A CA 1
ATOM 799 C C . ALA A 1 105 ? -8.814 1.218 10.163 1.00 83.25 105 ALA A C 1
ATOM 801 O O . ALA A 1 105 ? -9.558 1.151 11.144 1.00 83.25 105 ALA A O 1
ATOM 802 N N . SER A 1 106 ? -7.648 1.874 10.187 1.00 83.62 106 SER A N 1
ATOM 803 C CA . SER A 1 106 ? -7.112 2.535 11.383 1.00 83.62 106 SER A CA 1
ATOM 804 C C . SER A 1 106 ? -7.976 3.701 11.869 1.00 83.62 106 SER A C 1
ATOM 806 O O . SER A 1 106 ? -8.101 3.919 13.075 1.00 83.62 106 SER A O 1
ATOM 808 N N . PHE A 1 107 ? -8.618 4.411 10.938 1.00 80.56 107 PHE A N 1
ATOM 809 C CA . PHE A 1 107 ? -9.566 5.479 11.242 1.00 80.56 107 PHE A CA 1
ATOM 810 C C . PHE A 1 107 ? -10.981 4.979 11.479 1.00 80.56 107 PHE A C 1
ATOM 812 O O . PHE A 1 107 ? -11.789 5.729 12.028 1.00 80.56 107 PHE A O 1
ATOM 819 N N . SER A 1 108 ? -11.295 3.734 11.104 1.00 75.94 108 SER A N 1
ATOM 820 C CA . SER A 1 108 ? -12.593 3.171 11.430 1.00 75.94 108 SER A CA 1
ATOM 821 C C . SER A 1 108 ? -12.727 3.136 12.951 1.00 75.94 108 SER A C 1
ATOM 823 O O . SER A 1 108 ? -11.991 2.478 13.706 1.00 75.94 108 SER A O 1
ATOM 825 N N . VAL A 1 109 ? -13.656 3.949 13.430 1.00 58.34 109 VAL A N 1
ATOM 826 C CA . VAL A 1 109 ? -14.191 3.815 14.765 1.00 58.34 109 VAL A CA 1
ATOM 827 C C . VAL A 1 109 ? -15.019 2.547 14.676 1.00 58.34 109 VAL A C 1
ATOM 829 O O . VAL A 1 109 ? -16.145 2.558 14.203 1.00 58.34 109 VAL A O 1
ATOM 832 N N . SER A 1 110 ? -14.437 1.405 15.044 1.00 56.25 110 SER A N 1
ATOM 833 C CA . SER A 1 110 ? -15.282 0.318 15.503 1.00 56.25 110 SER A CA 1
ATOM 834 C C . SER A 1 110 ? -16.104 0.922 16.640 1.00 56.25 110 SER A C 1
ATOM 836 O O . SER A 1 110 ? -15.548 1.173 17.714 1.00 56.25 110 SER A O 1
ATOM 838 N N . ASP A 1 111 ? -17.391 1.159 16.402 1.00 52.31 111 ASP A N 1
ATOM 839 C CA . ASP A 1 111 ? -18.417 1.623 17.353 1.00 52.31 111 ASP A CA 1
ATOM 840 C C . ASP A 1 111 ? -18.569 0.711 18.591 1.00 52.31 111 ASP A C 1
ATOM 842 O O . ASP A 1 111 ? -19.489 0.823 19.398 1.00 52.31 111 ASP A O 1
ATOM 846 N N . ASN A 1 112 ? -17.615 -0.189 18.801 1.00 54.94 112 ASN A N 1
ATOM 847 C CA . ASN A 1 112 ? -17.503 -1.035 19.961 1.00 54.94 112 ASN A CA 1
ATOM 848 C C . ASN A 1 112 ? -17.243 -0.251 21.244 1.00 54.94 112 ASN A C 1
ATOM 850 O O . ASN A 1 112 ? -17.550 -0.793 22.287 1.00 54.94 112 ASN A O 1
ATOM 854 N N . SER A 1 113 ? -16.732 0.986 21.245 1.00 59.00 113 SER A N 1
ATOM 855 C CA . SER A 1 113 ? -16.610 1.723 22.517 1.00 59.00 113 SER A CA 1
ATOM 856 C C . SER A 1 113 ? -17.976 2.075 23.106 1.00 59.00 113 SER A C 1
ATOM 858 O O . SER A 1 113 ? -18.161 1.978 24.316 1.00 59.00 113 SER A O 1
ATOM 860 N N . GLU A 1 114 ? -18.954 2.431 22.267 1.00 59.16 114 GLU A N 1
ATOM 861 C CA . GLU A 1 114 ? -20.325 2.649 22.727 1.00 59.16 114 GLU A CA 1
ATOM 862 C C . GLU A 1 114 ? -20.961 1.335 23.164 1.00 59.16 114 GLU A C 1
ATOM 864 O O . GLU A 1 114 ? -21.483 1.266 24.276 1.00 59.16 114 GLU A O 1
ATOM 869 N N . VAL A 1 115 ? -20.856 0.281 22.348 1.00 60.69 115 VAL A N 1
ATOM 870 C CA . VAL A 1 115 ? -21.405 -1.049 22.667 1.00 60.69 115 VAL A CA 1
ATOM 871 C C . VAL A 1 115 ? -20.773 -1.633 23.935 1.00 60.69 115 VAL A C 1
ATOM 873 O O . VAL A 1 115 ? -21.496 -2.140 24.787 1.00 60.69 115 VAL A O 1
ATOM 876 N N . ILE A 1 116 ? -19.456 -1.500 24.118 1.00 67.56 116 ILE A N 1
ATOM 877 C CA . ILE A 1 116 ? -18.741 -1.891 25.341 1.00 67.56 116 ILE A CA 1
ATOM 878 C C . ILE A 1 116 ? -19.233 -1.049 26.520 1.00 67.56 116 ILE A C 1
ATOM 880 O O . ILE A 1 116 ? -19.562 -1.617 27.554 1.00 67.56 116 ILE A O 1
ATOM 884 N N . SER A 1 117 ? -19.419 0.267 26.359 1.00 72.56 117 SER A N 1
ATOM 885 C CA . SER A 1 117 ? -19.986 1.101 27.431 1.00 72.56 117 SER A CA 1
ATOM 886 C C . SER A 1 117 ? -21.425 0.708 27.794 1.00 72.56 117 SER A C 1
ATOM 888 O O . SER A 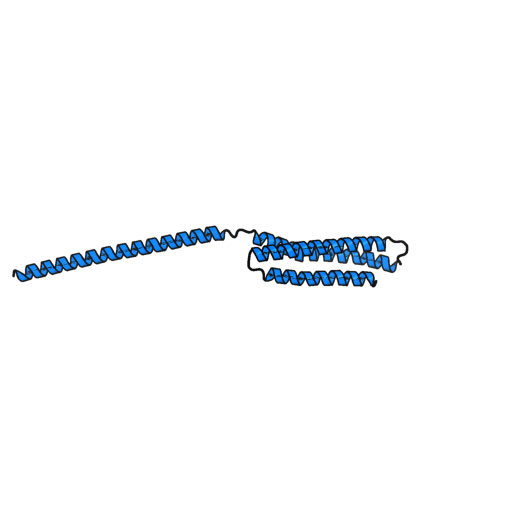1 117 ? -21.828 0.799 28.955 1.00 72.56 117 SER A O 1
ATOM 890 N N . TYR A 1 118 ? -22.228 0.274 26.816 1.00 72.88 118 TYR A N 1
ATOM 891 C CA . TYR A 1 118 ? -23.587 -0.208 27.048 1.00 72.88 118 TYR A CA 1
ATOM 892 C C . TYR A 1 118 ? -23.580 -1.571 27.738 1.00 72.88 118 TYR A C 1
ATOM 894 O O . TYR A 1 118 ? -24.406 -1.783 28.623 1.00 72.88 118 TYR A O 1
ATOM 902 N N . LEU A 1 119 ? -22.640 -2.455 27.392 1.00 71.94 119 LEU A N 1
ATOM 903 C CA . LEU A 1 119 ? -22.435 -3.740 28.060 1.00 71.94 119 LEU A CA 1
ATOM 904 C C . LEU A 1 119 ? -21.970 -3.556 29.511 1.00 71.94 119 LEU A C 1
ATOM 906 O O . LEU A 1 119 ? -22.578 -4.147 30.397 1.00 71.94 119 LEU A O 1
ATOM 910 N N . GLU A 1 120 ? -21.013 -2.664 29.781 1.00 79.12 120 GLU A N 1
ATOM 911 C CA . GLU A 1 120 ? -20.576 -2.318 31.146 1.00 79.12 120 GLU A CA 1
ATOM 912 C C . GLU A 1 120 ? -21.727 -1.727 31.979 1.00 79.12 120 GLU A C 1
ATOM 914 O O . GLU A 1 120 ? -21.934 -2.084 33.142 1.00 79.12 120 GLU A O 1
ATOM 919 N N . LYS A 1 121 ? -22.548 -0.853 31.378 1.00 83.19 121 LYS A N 1
ATOM 920 C CA . LYS A 1 121 ? -23.767 -0.332 32.022 1.00 83.19 121 LYS A CA 1
ATOM 921 C C . LYS A 1 121 ? -24.795 -1.433 32.289 1.00 83.19 121 LYS A C 1
ATOM 923 O O . LYS A 1 121 ? -25.527 -1.341 33.277 1.00 83.19 121 LYS A O 1
ATOM 928 N N . LEU A 1 122 ? -24.895 -2.436 31.416 1.00 80.94 122 LEU A N 1
ATOM 929 C CA . LEU A 1 122 ? -25.805 -3.566 31.588 1.00 80.94 122 LEU A CA 1
ATOM 930 C C . LEU A 1 122 ? -25.335 -4.470 32.733 1.00 80.94 122 LEU A C 1
ATOM 932 O O . LEU A 1 122 ? -26.142 -4.818 33.590 1.00 80.94 122 LEU A O 1
ATOM 936 N N . GLU A 1 123 ? -24.040 -4.776 32.787 1.00 79.19 123 GLU A N 1
ATOM 937 C CA . GLU A 1 123 ? -23.405 -5.571 33.841 1.00 79.19 123 GLU A CA 1
ATOM 938 C C . GLU A 1 123 ? -23.593 -4.913 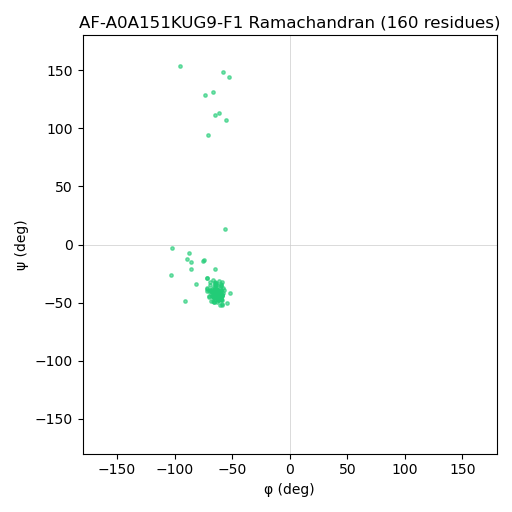35.215 1.00 79.19 123 GLU A C 1
ATOM 940 O O . GLU A 1 123 ? -24.128 -5.531 36.135 1.00 79.19 123 GLU A O 1
ATOM 945 N N . ALA A 1 124 ? -23.335 -3.605 35.323 1.00 82.56 124 ALA A N 1
ATOM 946 C CA . ALA A 1 124 ? -23.577 -2.848 36.552 1.00 82.56 124 ALA A CA 1
ATOM 947 C C . ALA A 1 124 ? -25.056 -2.862 36.997 1.00 82.56 124 ALA A C 1
ATOM 949 O O . ALA A 1 124 ? -25.361 -2.878 38.196 1.00 82.56 124 ALA A O 1
ATOM 950 N N . ARG A 1 125 ? -26.003 -2.862 36.046 1.00 84.69 125 ARG A N 1
ATOM 951 C CA . ARG A 1 125 ? -27.441 -2.983 36.346 1.00 84.69 125 ARG A CA 1
ATOM 952 C C . ARG A 1 125 ? -27.812 -4.390 36.800 1.00 84.69 125 ARG A C 1
ATOM 954 O O . ARG A 1 125 ? -28.603 -4.515 37.733 1.00 84.69 125 ARG A O 1
ATOM 961 N N . VAL A 1 126 ? -27.250 -5.426 36.186 1.00 81.69 126 VAL A N 1
ATOM 962 C CA . VAL A 1 126 ? -27.467 -6.824 36.587 1.00 81.69 126 VAL A CA 1
ATOM 963 C C . VAL A 1 126 ? -26.943 -7.060 38.005 1.00 81.69 126 VAL A C 1
ATOM 965 O O . VAL A 1 126 ? -27.688 -7.576 38.837 1.00 81.69 126 VAL A O 1
ATOM 968 N N . ASP A 1 127 ? -25.752 -6.562 38.334 1.00 79.19 127 ASP A N 1
ATOM 969 C CA . ASP A 1 127 ? -25.180 -6.622 39.685 1.00 79.19 127 ASP A CA 1
ATOM 970 C C . ASP A 1 127 ? -26.039 -5.892 40.727 1.00 79.19 127 ASP A C 1
ATOM 972 O O . ASP A 1 127 ? -26.232 -6.356 41.858 1.00 79.19 127 ASP A O 1
ATOM 976 N N . SER A 1 128 ? -26.586 -4.729 40.362 1.00 78.06 128 SER A N 1
ATOM 977 C CA . SER A 1 128 ? -27.509 -3.975 41.216 1.00 78.06 128 SER A CA 1
ATOM 978 C C . SER A 1 128 ? -28.817 -4.739 41.461 1.00 78.06 128 SER A C 1
ATOM 980 O O . SER A 1 128 ? -29.322 -4.774 42.593 1.00 78.06 128 SER A O 1
ATOM 982 N N . ILE A 1 129 ? -29.344 -5.401 40.429 1.00 77.12 129 ILE A N 1
ATOM 983 C CA . ILE A 1 129 ? -30.533 -6.249 40.523 1.00 77.12 129 ILE A CA 1
ATOM 984 C C . ILE A 1 129 ? -30.239 -7.473 41.395 1.00 77.12 129 ILE A C 1
ATOM 986 O O . ILE A 1 129 ? -31.028 -7.770 42.292 1.00 77.12 129 ILE A O 1
ATOM 990 N N . GLU A 1 130 ? -29.094 -8.138 41.229 1.00 74.56 130 GLU A N 1
ATOM 991 C CA . GLU A 1 130 ? -28.707 -9.280 42.061 1.00 74.56 130 GLU A CA 1
ATOM 992 C C . GLU A 1 130 ? -28.583 -8.883 43.541 1.00 74.56 130 GLU A C 1
ATOM 994 O O . GLU A 1 130 ? -29.129 -9.562 44.420 1.00 74.56 130 GLU A O 1
ATOM 999 N N . LYS A 1 131 ? -27.945 -7.743 43.837 1.00 72.44 131 LYS A N 1
ATOM 1000 C CA . LYS A 1 131 ? -27.847 -7.204 45.205 1.00 72.44 131 LYS A CA 1
ATOM 1001 C C . LYS A 1 131 ? -29.222 -6.902 45.798 1.00 72.44 131 LYS A C 1
ATOM 1003 O O . LYS A 1 131 ? -29.475 -7.249 46.954 1.00 72.44 131 LYS A O 1
ATOM 1008 N N . THR A 1 132 ? -30.126 -6.320 45.010 1.00 68.75 132 THR A N 1
ATOM 1009 C CA . THR A 1 132 ? -31.512 -6.044 45.423 1.00 68.75 132 THR A CA 1
ATOM 1010 C C . THR A 1 132 ? -32.301 -7.331 45.670 1.00 68.75 132 THR A C 1
ATOM 1012 O O . THR A 1 132 ? -33.035 -7.438 46.651 1.00 68.75 132 THR A O 1
ATOM 1015 N N . ILE A 1 133 ? -32.130 -8.356 44.835 1.00 65.06 133 ILE A N 1
ATOM 1016 C CA . ILE A 1 133 ? -32.785 -9.656 45.013 1.00 65.06 133 ILE A CA 1
ATOM 1017 C C . ILE A 1 133 ? -32.258 -10.356 46.273 1.00 65.06 133 ILE A C 1
ATOM 1019 O O . ILE A 1 133 ? -33.054 -10.854 47.074 1.00 65.06 133 ILE A O 1
ATOM 1023 N N . ARG A 1 134 ? -30.936 -10.363 46.501 1.00 60.09 134 ARG A N 1
ATOM 1024 C CA . ARG A 1 134 ? -30.321 -10.950 47.704 1.00 60.09 134 ARG A CA 1
ATOM 1025 C C . ARG A 1 134 ? -30.759 -10.228 48.982 1.00 60.09 134 ARG A C 1
ATOM 1027 O O . ARG A 1 134 ? -31.067 -10.897 49.971 1.00 60.09 134 ARG A O 1
ATOM 1034 N N . SER A 1 135 ? -30.844 -8.895 48.973 1.00 59.25 135 SER A N 1
ATOM 1035 C CA . SER A 1 135 ? -31.309 -8.123 50.135 1.00 59.25 135 SER A CA 1
ATOM 1036 C C . SER A 1 135 ? -32.788 -8.394 50.445 1.00 59.25 135 SER A C 1
ATOM 1038 O O . SER A 1 135 ? -33.147 -8.615 51.606 1.00 59.25 135 SER A O 1
ATOM 1040 N N . ARG A 1 136 ? -33.632 -8.513 49.411 1.00 54.56 136 ARG A N 1
ATOM 1041 C CA . ARG A 1 136 ? -35.056 -8.863 49.539 1.00 54.56 136 ARG A CA 1
ATOM 1042 C C . ARG A 1 136 ? -35.261 -10.280 50.086 1.00 54.56 136 ARG A C 1
ATOM 1044 O O . ARG A 1 136 ? -36.104 -10.482 50.960 1.00 54.56 136 ARG A O 1
ATOM 1051 N N . LYS A 1 137 ? -34.447 -11.252 49.649 1.00 52.44 137 LYS A N 1
ATOM 1052 C CA . LYS A 1 137 ? -34.467 -12.639 50.160 1.00 52.44 137 LYS A CA 1
ATOM 1053 C C . LYS A 1 137 ? -34.085 -12.716 51.645 1.00 52.44 137 LYS A C 1
ATOM 1055 O O . LYS A 1 137 ? -34.721 -13.451 52.399 1.00 52.44 137 LYS A O 1
ATOM 1060 N N . ARG A 1 138 ? -33.094 -11.929 52.083 1.00 54.06 138 ARG A N 1
ATOM 1061 C CA . ARG A 1 138 ? -32.620 -11.900 53.481 1.00 54.06 138 ARG A CA 1
ATOM 1062 C C . ARG A 1 138 ? -33.664 -11.309 54.439 1.00 54.06 138 ARG A C 1
ATOM 1064 O O . ARG A 1 138 ? -33.878 -11.866 55.513 1.00 54.06 138 ARG A O 1
ATOM 1071 N N . SER A 1 139 ? -34.368 -10.257 54.014 1.00 55.06 139 SER A N 1
ATOM 1072 C CA . SER A 1 139 ? -35.469 -9.644 54.776 1.00 55.06 139 SER A CA 1
ATOM 1073 C C . SER A 1 139 ? -36.648 -10.607 54.993 1.00 55.06 139 SER A C 1
ATOM 1075 O O . SER A 1 139 ? -37.191 -10.681 56.096 1.00 55.06 139 SER A O 1
ATOM 1077 N N . SER A 1 140 ? -37.001 -11.407 53.979 1.00 56.25 140 SER A N 1
ATOM 1078 C CA . SER A 1 140 ? -38.090 -12.389 54.090 1.00 56.25 140 SER A CA 1
ATOM 1079 C C . SER A 1 140 ? -37.773 -13.510 55.086 1.00 56.25 140 SER A C 1
ATOM 1081 O O . SER A 1 140 ? -38.630 -13.869 55.890 1.00 56.25 140 SER A O 1
ATOM 1083 N N . PHE A 1 141 ? -36.547 -14.046 55.075 1.00 56.66 141 PHE A N 1
ATOM 1084 C CA . PHE A 1 141 ? -36.149 -15.116 56.001 1.00 56.66 141 PHE A CA 1
ATOM 1085 C C . PHE A 1 141 ? -36.055 -14.639 57.451 1.00 56.66 141 PHE A C 1
ATOM 1087 O O . PHE A 1 141 ? -36.497 -15.350 58.348 1.00 56.66 141 PHE A O 1
ATOM 1094 N N . GLN A 1 142 ? -35.553 -13.423 57.689 1.00 58.62 142 GLN A N 1
ATOM 1095 C CA . GLN A 1 142 ? -35.527 -12.839 59.034 1.00 58.62 142 GLN A CA 1
ATOM 1096 C C . GLN A 1 142 ? -36.936 -12.649 59.604 1.00 58.62 142 GLN A C 1
ATOM 1098 O O . GLN A 1 142 ? -37.161 -12.922 60.780 1.00 58.62 142 GLN A O 1
ATOM 1103 N N . ARG A 1 143 ? -37.902 -12.243 58.769 1.00 59.00 143 ARG A N 1
ATOM 1104 C CA . ARG A 1 143 ? -39.295 -12.057 59.192 1.00 59.00 143 ARG A CA 1
ATOM 1105 C C . ARG A 1 143 ? -39.995 -13.390 59.492 1.00 59.00 143 ARG A C 1
ATOM 1107 O O . ARG A 1 143 ? -40.708 -13.483 60.484 1.00 59.00 143 ARG A O 1
ATOM 1114 N N . ILE A 1 144 ? -39.747 -14.431 58.690 1.00 62.72 144 ILE A N 1
ATOM 1115 C CA . ILE A 1 144 ? -40.260 -15.790 58.952 1.00 62.72 144 ILE A CA 1
ATOM 1116 C C . ILE A 1 144 ? -39.646 -16.356 60.239 1.00 62.72 144 ILE A C 1
ATOM 1118 O O . ILE A 1 144 ? -40.375 -16.867 61.083 1.00 62.72 144 ILE A O 1
ATOM 1122 N N . PHE A 1 145 ? -38.332 -16.215 60.431 1.00 65.44 145 PHE A N 1
ATOM 1123 C CA . PHE A 1 145 ? -37.643 -16.709 61.625 1.00 65.44 145 PHE A CA 1
ATOM 1124 C C . PHE A 1 145 ? -38.110 -15.997 62.903 1.00 65.44 145 PHE A C 1
ATOM 1126 O O . PHE A 1 145 ? -38.376 -16.655 63.906 1.00 65.44 145 PHE A O 1
ATOM 1133 N N . ALA A 1 146 ? -38.303 -14.674 62.854 1.00 63.88 146 ALA A N 1
ATOM 1134 C CA . ALA A 1 146 ? -38.876 -13.913 63.964 1.00 63.88 146 ALA A CA 1
ATOM 1135 C C . ALA A 1 146 ? -40.297 -14.388 64.315 1.00 63.88 146 ALA A C 1
ATOM 1137 O O . ALA A 1 146 ? -40.595 -14.604 65.487 1.00 63.88 146 ALA A O 1
ATOM 1138 N N . ASN A 1 147 ? -41.148 -14.628 63.312 1.00 61.59 147 ASN A N 1
ATOM 1139 C CA . ASN A 1 147 ? -42.505 -15.134 63.537 1.00 61.59 147 ASN A CA 1
ATOM 1140 C C . ASN A 1 147 ? -42.511 -16.551 64.140 1.00 61.59 147 ASN A C 1
ATOM 1142 O O . ASN A 1 147 ? -43.332 -16.836 65.009 1.00 61.59 147 ASN A O 1
ATOM 1146 N N . VAL A 1 148 ? -41.586 -17.423 63.724 1.00 69.38 148 VAL A N 1
ATOM 1147 C CA . VAL A 1 148 ? -41.431 -18.770 64.302 1.00 69.38 148 VAL A CA 1
ATOM 1148 C C . VAL A 1 148 ? -40.963 -18.698 65.757 1.00 69.38 148 VAL A C 1
ATOM 1150 O O . VAL A 1 148 ? -41.512 -19.402 66.599 1.00 69.38 148 VAL A O 1
ATOM 1153 N N . ILE A 1 149 ? -40.010 -17.820 66.089 1.00 73.31 149 ILE A N 1
ATOM 1154 C CA . ILE A 1 149 ? -39.569 -17.620 67.480 1.00 73.31 149 ILE A CA 1
ATOM 1155 C C . ILE A 1 149 ? -40.726 -17.131 68.352 1.00 73.31 149 ILE A C 1
ATOM 1157 O O . ILE A 1 149 ? -40.942 -17.676 69.431 1.00 73.31 149 ILE A O 1
ATOM 1161 N N . VAL A 1 150 ? -41.493 -16.140 67.888 1.00 70.94 150 VAL A N 1
ATOM 1162 C CA . VAL A 1 150 ? -42.654 -15.623 68.630 1.00 70.94 150 VAL A CA 1
ATOM 1163 C C . VAL A 1 150 ? -43.680 -16.731 68.874 1.00 70.94 150 VAL A C 1
ATOM 1165 O O . VAL A 1 150 ? -44.164 -16.868 69.994 1.00 70.94 150 VAL A O 1
ATOM 1168 N N . LEU A 1 151 ? -43.959 -17.568 67.870 1.00 66.06 151 LEU A N 1
ATOM 1169 C CA . LEU A 1 151 ? -44.857 -18.716 68.016 1.00 66.06 151 LEU A CA 1
ATOM 1170 C C . LEU A 1 151 ? -44.361 -19.703 69.086 1.00 66.06 151 LEU A C 1
ATOM 1172 O O . LEU A 1 151 ? -45.142 -20.127 69.934 1.00 66.06 151 LEU A O 1
ATOM 1176 N N . VAL A 1 152 ? -43.067 -20.039 69.080 1.00 75.38 152 VAL A N 1
ATOM 1177 C CA . VAL A 1 152 ? -42.463 -20.942 70.075 1.00 75.38 152 VAL A CA 1
ATOM 1178 C C . VAL A 1 152 ? -42.540 -20.347 71.482 1.00 75.38 152 VAL A C 1
ATOM 1180 O O . VAL A 1 152 ? -42.927 -21.048 72.412 1.00 75.38 152 VAL A O 1
ATOM 1183 N N . VAL A 1 153 ? -42.239 -19.056 71.649 1.00 75.50 153 VAL A N 1
ATOM 1184 C CA . VAL A 1 153 ? -42.330 -18.366 72.949 1.00 75.50 153 VAL A CA 1
ATOM 1185 C C . VAL A 1 153 ? -43.763 -18.377 73.485 1.00 75.50 153 VAL A C 1
ATOM 1187 O O . VAL A 1 153 ? -43.968 -18.663 74.662 1.00 75.50 153 VAL A O 1
ATOM 1190 N N . VAL A 1 154 ? -44.759 -18.122 72.631 1.00 69.81 154 VAL A N 1
ATOM 1191 C CA . VAL A 1 154 ? -46.178 -18.163 73.018 1.00 69.81 154 VAL A CA 1
ATOM 1192 C C . VAL A 1 154 ? -46.593 -19.572 73.447 1.00 69.81 154 VAL A C 1
ATOM 1194 O O . VAL A 1 154 ? -47.220 -19.726 74.491 1.00 69.81 154 VAL A O 1
ATOM 1197 N N . LEU A 1 155 ? -46.209 -20.605 72.692 1.00 71.06 155 LEU A N 1
ATOM 1198 C CA . LEU A 1 155 ? -46.534 -21.997 73.024 1.00 71.06 155 LEU A CA 1
ATOM 1199 C C . LEU A 1 155 ? -45.890 -22.449 74.343 1.00 71.06 155 LEU A C 1
ATOM 1201 O O . LEU A 1 155 ? -46.557 -23.082 75.157 1.00 71.06 155 LEU A O 1
ATOM 1205 N N . VAL A 1 156 ? -44.624 -22.092 74.583 1.00 73.06 156 VAL A N 1
ATOM 1206 C CA . VAL A 1 156 ? -43.928 -22.391 75.847 1.00 73.06 156 VAL A CA 1
ATOM 1207 C C . VAL A 1 156 ? -44.567 -21.641 77.018 1.00 73.06 156 VAL A C 1
ATOM 1209 O O . VAL A 1 156 ? -44.762 -22.227 78.079 1.00 73.06 156 VAL A O 1
ATOM 1212 N N . GLY A 1 157 ? -44.947 -20.374 76.825 1.00 62.78 157 GLY A N 1
ATOM 1213 C CA . GLY A 1 157 ? -45.648 -19.583 77.836 1.00 62.78 157 GLY A CA 1
ATOM 1214 C C . GLY A 1 157 ? -46.982 -20.208 78.248 1.00 62.78 157 GLY A C 1
ATOM 1215 O O . GLY A 1 157 ? -47.232 -20.374 79.439 1.00 62.78 157 GLY A O 1
ATOM 1216 N N . ILE A 1 158 ? -47.796 -20.632 77.276 1.00 65.44 158 ILE A N 1
ATOM 1217 C CA . ILE 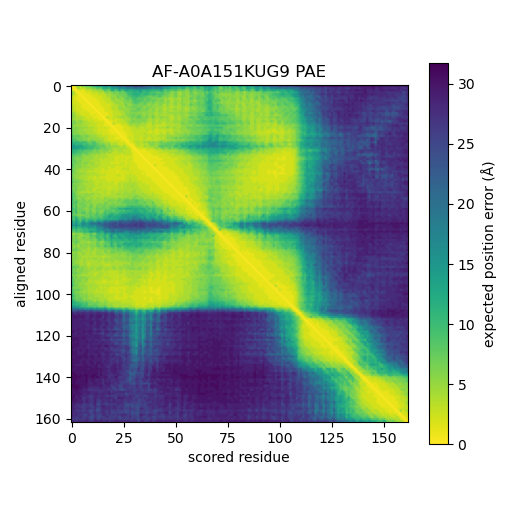A 1 158 ? -49.070 -21.325 77.532 1.00 65.44 158 ILE A CA 1
ATOM 1218 C C . ILE A 1 158 ? -48.836 -22.644 78.278 1.00 65.44 158 ILE A C 1
ATOM 1220 O O . ILE A 1 158 ? -49.532 -22.922 79.249 1.00 65.44 158 ILE A O 1
ATOM 1224 N N . TYR A 1 159 ? -47.838 -23.434 77.871 1.00 54.59 159 TYR A N 1
ATOM 1225 C CA . TYR A 1 159 ? -47.527 -24.709 78.525 1.00 54.59 159 TYR A CA 1
ATOM 1226 C C . TYR A 1 159 ? -47.008 -24.532 79.960 1.00 54.59 159 TYR A C 1
ATOM 1228 O O . TYR A 1 159 ? -47.249 -25.380 80.803 1.00 54.59 159 TYR A O 1
ATOM 1236 N N . SER A 1 160 ? -46.317 -23.427 80.258 1.00 59.88 160 SER A N 1
ATOM 1237 C CA . SER A 1 160 ? -45.814 -23.133 81.610 1.00 59.88 160 SER A CA 1
ATOM 1238 C C . SER A 1 160 ? -46.887 -22.675 82.608 1.00 59.88 160 SER A C 1
ATOM 1240 O O . SER A 1 160 ? -46.608 -22.598 83.802 1.00 59.88 160 SER A O 1
ATOM 1242 N N . GLN A 1 161 ? 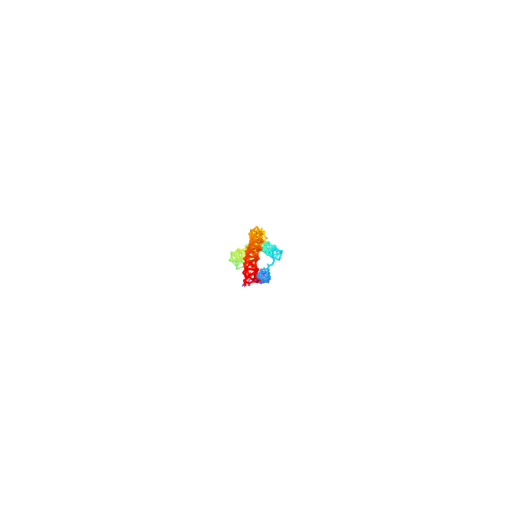-48.084 -22.331 82.122 1.00 51.28 161 GLN A N 1
ATOM 1243 C CA . GLN A 1 161 ? -49.225 -21.892 82.935 1.00 51.28 161 GLN A CA 1
ATOM 1244 C C . GLN A 1 161 ? -50.290 -22.985 83.140 1.00 51.28 161 GLN A C 1
ATOM 1246 O O . GLN A 1 161 ? -51.275 -22.737 83.837 1.00 51.28 161 GLN A O 1
ATOM 1251 N N . LEU A 1 162 ? -50.098 -24.160 82.531 1.00 45.78 162 LEU A N 1
ATOM 1252 C CA . LEU A 1 162 ? -50.888 -25.386 82.701 1.00 45.78 162 LEU A CA 1
ATOM 1253 C C . LEU A 1 162 ? -50.199 -26.319 83.702 1.00 45.78 162 LEU A C 1
ATOM 1255 O O . LEU A 1 162 ? -50.937 -26.964 84.478 1.00 45.78 162 LEU A O 1
#

Nearest PDB structures (foldseek):
  8zak-assembly2_B  TM=7.422E-01  e=5.337E-01  Campylobacter jejuni
  8zak-assembly1_A  TM=7.319E-01  e=5.989E-01  Campylobacter jejuni

Mean predicted aligned error: 15.34 Å

pLDDT: mean 74.13, std 10.23, range [45.78, 91.25]

Foldseek 3Di:
DDPVLVVLVVVLVVLLVVLVVLVVQCVPQDALVSLQVSLVVLQVSLVVSLVSLVVVLVVLVVQLPDPPDDPVSNVVSVVVSVVSVVVNVVSCCVRVVSSVVSNVVSPDPPVVVVVVVVVVVVVVVVVVVVVVVVVVVVVVVVVVVVVVVVVVVVVVVVVVVD

Radius of gyration: 38.78 Å; Cα contacts (8 Å, |Δi|>4): 95; chains: 1; bounding box: 73×35×118 Å